Protein AF-A0A2E6TAX3-F1 (afdb_monomer_lite)

Sequence (78 aa):
MKEQLRKKFLKTRKDRYFILDKKKRNFISNKLKQICRNNKIKKLGFYYPTNYEIDILSVLFKIKNIDLYLPVIKKKMI

pLDDT: mean 92.38, std 6.32, range [58.0, 97.12]

Secondary structure (DSSP, 8-state):
-HHHHHHHHHHHHHHT--PPPHHHHHHHHHHHHHHHHHTT--EEE-PPP-TT----HHHHTT-TT-EEE---------

Structure (mmCIF, N/CA/C/O backbone):
data_AF-A0A2E6TAX3-F1
#
_entry.id   AF-A0A2E6TAX3-F1
#
loop_
_atom_site.group_PDB
_atom_site.id
_atom_site.type_symbol
_atom_site.label_atom_id
_atom_site.label_alt_id
_atom_site.label_comp_id
_atom_site.label_asym_id
_atom_site.label_entity_id
_atom_site.label_seq_id
_atom_site.pdbx_PDB_ins_code
_atom_site.Cartn_x
_atom_site.Cartn_y
_atom_site.Cartn_z
_atom_site.occupancy
_atom_site.B_iso_or_equiv
_atom_site.auth_seq_id
_atom_site.auth_comp_id
_atom_site.auth_asym_id
_atom_site.auth_atom_id
_atom_site.pdbx_PDB_model_num
ATOM 1 N N . MET A 1 1 ? 8.901 16.839 -20.124 1.00 84.88 1 MET A N 1
ATOM 2 C CA . MET A 1 1 ? 9.650 16.762 -18.841 1.00 84.88 1 MET A CA 1
ATOM 3 C C . MET A 1 1 ? 9.049 15.791 -17.811 1.00 84.88 1 MET A C 1
ATOM 5 O O . MET A 1 1 ? 9.769 14.912 -17.352 1.00 84.88 1 MET A O 1
ATOM 9 N N . LYS A 1 2 ? 7.749 15.873 -17.455 1.00 95.44 2 LYS A N 1
ATOM 10 C CA . LYS A 1 2 ? 7.123 14.961 -16.459 1.00 95.44 2 LYS A CA 1
ATOM 11 C C . LYS A 1 2 ? 7.267 13.473 -16.808 1.00 95.44 2 LYS A C 1
ATOM 13 O O . LYS A 1 2 ? 7.562 12.661 -15.938 1.00 95.44 2 LYS A O 1
ATOM 18 N N . GLU A 1 3 ? 7.095 13.113 -18.076 1.00 96.25 3 GLU A N 1
ATOM 19 C CA . GLU A 1 3 ? 7.217 11.720 -18.522 1.00 96.25 3 GLU A CA 1
ATOM 20 C C . GLU A 1 3 ? 8.639 11.173 -18.410 1.00 96.25 3 GLU A C 1
ATOM 22 O O . GLU A 1 3 ? 8.830 10.054 -17.946 1.00 96.25 3 GLU A O 1
ATOM 27 N N . GLN A 1 4 ? 9.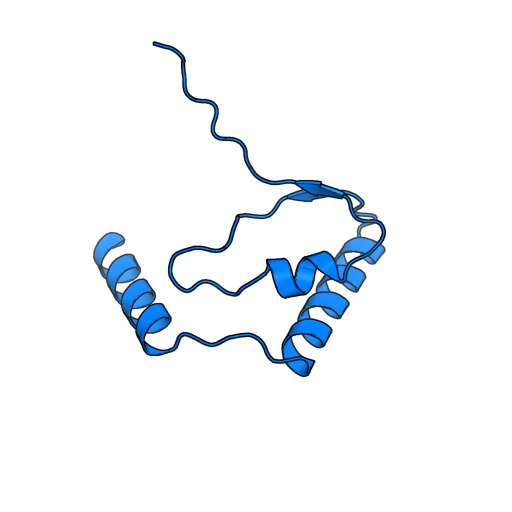640 11.974 -18.780 1.00 96.50 4 GLN A N 1
ATOM 28 C CA . GLN A 1 4 ? 11.048 11.595 -18.655 1.00 96.50 4 GLN A CA 1
ATOM 29 C C . GLN A 1 4 ? 11.416 11.346 -17.187 1.00 96.50 4 GLN A C 1
ATOM 31 O O . GLN A 1 4 ? 12.050 10.339 -16.879 1.00 96.50 4 GLN A O 1
ATOM 36 N N . LEU A 1 5 ? 10.943 12.198 -16.269 1.00 97.12 5 LEU A N 1
ATOM 37 C CA . LEU A 1 5 ? 11.113 11.984 -14.829 1.00 97.12 5 LEU A CA 1
ATOM 38 C C . LEU A 1 5 ? 10.426 10.697 -14.362 1.00 97.12 5 LEU A C 1
ATOM 40 O O . LEU A 1 5 ? 11.054 9.890 -13.680 1.00 97.12 5 LEU A O 1
ATOM 44 N N . ARG A 1 6 ? 9.171 10.457 -14.766 1.00 95.62 6 ARG A N 1
ATOM 45 C CA . ARG A 1 6 ? 8.445 9.221 -14.424 1.00 95.62 6 ARG A CA 1
ATOM 46 C C . ARG A 1 6 ? 9.188 7.975 -14.904 1.00 95.62 6 ARG A C 1
ATOM 48 O O . ARG A 1 6 ? 9.361 7.046 -14.122 1.00 95.62 6 ARG A O 1
ATOM 55 N N . LYS A 1 7 ? 9.683 7.977 -16.147 1.00 96.00 7 LYS A N 1
ATOM 56 C CA . LYS A 1 7 ? 10.491 6.881 -16.706 1.00 96.00 7 LYS A CA 1
ATOM 57 C C . LYS A 1 7 ? 11.790 6.686 -15.921 1.00 96.00 7 LYS A C 1
ATOM 59 O O . LYS A 1 7 ? 12.109 5.556 -15.559 1.00 96.00 7 LYS A O 1
ATOM 64 N N . LYS A 1 8 ? 12.497 7.775 -15.597 1.00 96.56 8 LYS A N 1
ATOM 65 C CA . LYS A 1 8 ? 13.735 7.739 -14.802 1.00 96.56 8 LYS A CA 1
ATOM 66 C C . LYS A 1 8 ? 13.501 7.103 -13.429 1.00 96.56 8 LYS A C 1
ATOM 68 O O . LYS A 1 8 ? 14.185 6.147 -13.086 1.00 96.56 8 LYS A O 1
ATOM 73 N N . PHE A 1 9 ? 12.513 7.577 -12.669 1.00 95.19 9 PHE A N 1
ATOM 74 C CA . PHE A 1 9 ? 12.217 7.029 -11.341 1.00 95.19 9 PHE A CA 1
ATOM 75 C C . PHE A 1 9 ? 11.670 5.602 -11.390 1.00 95.19 9 PHE A C 1
ATOM 77 O O . PHE A 1 9 ? 11.988 4.804 -10.512 1.00 95.19 9 PHE A O 1
ATOM 84 N N . LEU A 1 10 ? 10.883 5.251 -12.411 1.00 95.75 10 LEU A N 1
ATOM 85 C CA . LEU A 1 10 ? 10.433 3.875 -12.604 1.00 95.75 10 LEU A CA 1
ATOM 86 C C . LEU A 1 10 ? 11.618 2.929 -12.828 1.00 95.75 10 LEU A C 1
ATOM 88 O O . LEU A 1 10 ? 11.677 1.888 -12.178 1.00 95.75 10 LEU A O 1
ATOM 92 N N . LYS A 1 11 ? 12.578 3.315 -13.679 1.00 96.69 11 LYS A N 1
ATOM 93 C CA . LYS A 1 11 ? 13.809 2.546 -13.897 1.00 96.69 11 LYS A CA 1
ATOM 94 C C . LYS A 1 11 ? 14.589 2.376 -12.593 1.00 96.69 11 LYS A C 1
ATOM 96 O O . LYS A 1 11 ? 14.876 1.252 -12.207 1.00 96.69 11 LYS A O 1
ATOM 101 N N . THR A 1 12 ? 14.821 3.460 -11.851 1.00 96.31 12 THR A N 1
ATOM 102 C CA . THR A 1 12 ? 15.520 3.388 -10.558 1.00 96.31 12 THR A CA 1
ATOM 103 C C . THR A 1 12 ? 14.822 2.461 -9.558 1.00 96.31 12 THR A C 1
ATOM 105 O O . THR A 1 12 ? 15.500 1.712 -8.860 1.00 96.31 12 THR A O 1
ATOM 108 N N . ARG A 1 13 ? 13.482 2.492 -9.477 1.00 94.25 13 ARG A N 1
ATOM 109 C CA . ARG A 1 13 ? 12.715 1.587 -8.600 1.00 94.25 13 ARG A CA 1
ATOM 110 C C . ARG A 1 13 ? 12.862 0.129 -9.017 1.00 94.25 13 ARG A C 1
ATOM 112 O O . ARG A 1 13 ? 13.027 -0.716 -8.149 1.00 94.25 13 ARG A O 1
ATOM 119 N N . LYS A 1 14 ? 12.823 -0.150 -10.321 1.00 95.62 14 LYS A N 1
ATOM 120 C CA . LYS A 1 14 ? 13.015 -1.497 -10.866 1.00 95.62 14 LYS A CA 1
ATOM 121 C C . LYS A 1 14 ? 14.409 -2.035 -10.550 1.00 95.62 14 LYS A C 1
ATOM 123 O O . LYS A 1 14 ? 14.524 -3.127 -10.008 1.00 95.62 14 LYS A O 1
ATOM 128 N N . ASP A 1 15 ? 15.442 -1.244 -10.829 1.00 96.75 15 ASP A N 1
ATOM 129 C CA . ASP A 1 15 ? 16.844 -1.648 -10.664 1.00 96.75 15 ASP A CA 1
AT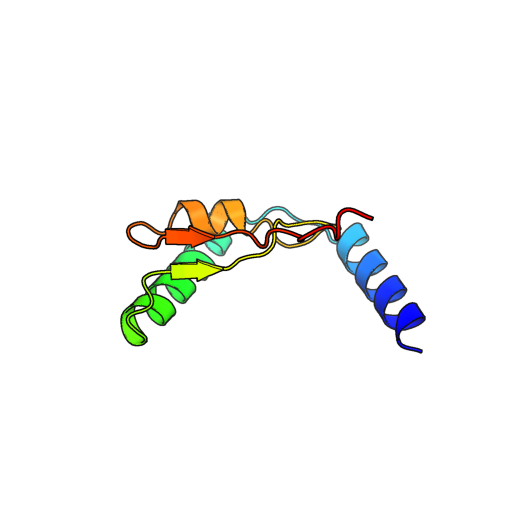OM 130 C C . ASP A 1 15 ? 17.224 -1.852 -9.188 1.00 96.75 15 ASP A C 1
ATOM 132 O O . ASP A 1 15 ? 18.145 -2.599 -8.872 1.00 96.75 15 ASP A O 1
ATOM 136 N N . ARG A 1 16 ? 16.522 -1.180 -8.269 1.00 93.75 16 ARG A N 1
ATOM 137 C CA . ARG A 1 16 ? 16.773 -1.231 -6.820 1.00 93.75 16 ARG A CA 1
ATOM 138 C C . ARG A 1 16 ? 15.585 -1.781 -6.041 1.00 93.75 16 ARG A C 1
ATOM 140 O O . ARG A 1 16 ? 15.382 -1.392 -4.891 1.00 93.75 16 ARG A O 1
ATOM 147 N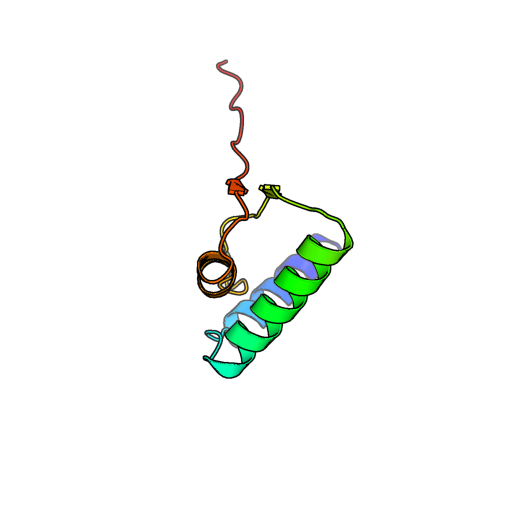 N . TYR A 1 17 ? 14.769 -2.629 -6.661 1.00 93.75 17 TYR A N 1
ATOM 148 C CA . TYR A 1 17 ? 13.610 -3.192 -5.982 1.00 93.75 17 TYR A CA 1
ATOM 149 C C . TYR A 1 17 ? 14.050 -4.069 -4.808 1.00 93.75 17 TYR A C 1
ATOM 151 O O . TYR A 1 17 ? 15.000 -4.842 -4.911 1.00 93.75 17 TYR A O 1
ATOM 159 N N . PHE A 1 18 ? 13.347 -3.957 -3.683 1.00 92.94 18 PHE A N 1
ATOM 160 C CA . PHE A 1 18 ? 13.611 -4.773 -2.508 1.00 92.94 18 PHE A CA 1
ATOM 161 C C . PHE A 1 18 ? 12.323 -5.072 -1.749 1.00 92.94 18 PHE A C 1
ATOM 163 O O . PHE A 1 18 ? 11.379 -4.280 -1.729 1.00 92.94 18 PHE A O 1
ATOM 170 N N . ILE A 1 19 ? 12.323 -6.210 -1.062 1.00 92.00 19 ILE A N 1
ATOM 171 C CA . ILE A 1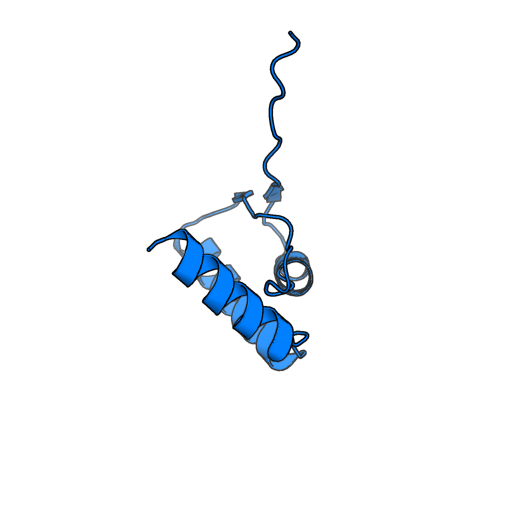 19 ? 11.254 -6.594 -0.145 1.00 92.00 19 ILE A CA 1
ATOM 172 C C . ILE A 1 19 ? 11.583 -6.036 1.241 1.00 92.00 19 ILE A C 1
ATOM 174 O O . ILE A 1 19 ? 12.725 -6.097 1.705 1.00 92.00 19 ILE A O 1
ATOM 178 N N . LEU A 1 20 ? 10.582 -5.478 1.924 1.00 92.56 20 LEU A N 1
ATOM 179 C CA . LEU A 1 20 ? 10.772 -4.969 3.277 1.00 92.56 20 LEU A CA 1
ATOM 180 C C . LEU A 1 20 ? 11.103 -6.113 4.245 1.00 92.56 20 LEU A C 1
ATOM 182 O O . LEU A 1 20 ? 10.303 -7.026 4.463 1.00 92.56 20 LEU A O 1
ATOM 186 N N . ASP A 1 21 ? 12.251 -6.013 4.911 1.00 94.12 21 ASP A N 1
ATOM 187 C CA . ASP A 1 21 ? 12.599 -6.913 6.005 1.00 94.12 21 ASP A CA 1
ATOM 188 C C . ASP A 1 21 ? 11.670 -6.724 7.226 1.00 94.12 21 ASP A C 1
ATOM 190 O O . ASP A 1 21 ? 10.838 -5.811 7.317 1.00 94.12 21 ASP A O 1
ATOM 194 N N . LYS A 1 22 ? 11.773 -7.629 8.205 1.00 94.25 22 LYS A N 1
ATOM 195 C CA . LYS A 1 22 ? 10.941 -7.584 9.418 1.00 94.25 22 LYS A CA 1
ATOM 196 C C . LYS A 1 22 ? 11.109 -6.266 10.192 1.00 94.25 22 LYS A C 1
ATOM 198 O O . LYS A 1 22 ? 10.105 -5.740 10.676 1.00 94.25 22 LYS A O 1
ATOM 203 N N . LYS A 1 23 ? 12.330 -5.723 10.279 1.00 95.50 23 LYS A N 1
ATOM 204 C CA . LYS A 1 23 ? 12.643 -4.497 11.031 1.00 95.50 23 LYS A CA 1
ATOM 205 C C . LYS A 1 23 ? 11.983 -3.281 10.382 1.00 95.50 23 LYS A C 1
ATOM 207 O O . LYS A 1 23 ? 11.264 -2.551 11.062 1.00 95.50 23 LYS A O 1
ATOM 212 N N . LYS A 1 24 ? 12.135 -3.117 9.066 1.00 94.88 24 LYS A N 1
ATOM 213 C CA . LYS A 1 24 ? 11.518 -2.033 8.287 1.00 94.88 24 LYS A CA 1
ATOM 214 C C . LYS A 1 24 ? 9.995 -2.112 8.321 1.00 94.88 24 LYS A C 1
ATOM 216 O O . LYS A 1 24 ? 9.348 -1.105 8.596 1.00 94.88 24 LYS A O 1
ATOM 221 N N . ARG A 1 25 ? 9.407 -3.305 8.146 1.00 95.12 25 ARG A N 1
ATOM 222 C CA . ARG A 1 25 ? 7.943 -3.482 8.257 1.00 95.12 25 ARG A CA 1
ATOM 223 C C . ARG A 1 25 ? 7.416 -3.053 9.620 1.00 95.12 25 ARG A C 1
ATOM 225 O O . ARG A 1 25 ? 6.408 -2.358 9.694 1.00 95.12 25 ARG A O 1
ATOM 232 N N . ASN A 1 26 ? 8.091 -3.459 10.694 1.00 94.69 26 ASN A N 1
ATOM 233 C CA . ASN A 1 26 ? 7.682 -3.101 12.049 1.00 94.69 26 ASN A CA 1
ATOM 234 C C . ASN A 1 26 ? 7.825 -1.595 12.301 1.00 94.69 26 ASN A C 1
ATOM 236 O O . ASN A 1 26 ? 6.917 -0.992 12.865 1.00 94.69 26 ASN A O 1
ATOM 240 N N . PHE A 1 27 ? 8.914 -0.981 11.831 1.00 95.56 27 PHE A N 1
ATOM 241 C CA . PHE A 1 27 ? 9.117 0.463 11.931 1.00 95.56 27 PHE A CA 1
ATOM 242 C C . PHE A 1 27 ? 7.979 1.248 11.262 1.00 95.56 27 PHE A C 1
ATOM 244 O O . PHE A 1 27 ? 7.343 2.079 11.912 1.00 95.56 27 PHE A O 1
ATOM 251 N N . ILE A 1 28 ? 7.665 0.935 9.999 1.00 95.00 28 ILE A N 1
ATOM 252 C CA . ILE A 1 28 ? 6.600 1.618 9.250 1.00 95.00 28 ILE A CA 1
ATOM 253 C C . ILE A 1 28 ? 5.235 1.359 9.907 1.00 95.00 28 ILE A C 1
ATOM 255 O O . ILE A 1 28 ? 4.476 2.299 10.132 1.00 95.00 28 ILE A O 1
ATOM 259 N N . SER A 1 29 ? 4.937 0.110 10.288 1.00 94.50 29 SER A N 1
ATOM 260 C CA . SER A 1 29 ? 3.668 -0.252 10.941 1.00 94.50 29 SER A CA 1
ATOM 261 C C . SER A 1 29 ? 3.460 0.509 12.254 1.00 94.50 29 SER A C 1
ATOM 263 O O . SER A 1 29 ? 2.367 1.006 12.516 1.00 94.50 29 SER A O 1
ATOM 265 N N . ASN A 1 30 ? 4.511 0.658 13.065 1.00 95.00 30 ASN A N 1
ATOM 266 C CA . ASN A 1 30 ? 4.447 1.395 14.326 1.00 95.00 30 ASN A CA 1
ATOM 267 C C . ASN A 1 30 ? 4.221 2.892 14.104 1.00 95.00 30 ASN A C 1
ATOM 269 O O . ASN A 1 30 ? 3.397 3.489 14.796 1.00 95.00 30 ASN A O 1
ATOM 273 N N . LYS A 1 31 ? 4.892 3.489 13.111 1.00 95.38 31 LYS A N 1
ATOM 274 C CA . LYS A 1 31 ? 4.666 4.893 12.742 1.00 95.38 31 LYS A CA 1
ATOM 275 C C . LYS A 1 31 ? 3.238 5.124 12.252 1.00 95.38 31 LYS A C 1
ATOM 277 O O . LYS A 1 31 ? 2.585 6.047 12.730 1.00 95.38 31 LYS A O 1
ATOM 282 N N . LEU A 1 32 ? 2.716 4.253 11.388 1.00 94.56 32 LEU A N 1
ATOM 283 C CA . LEU A 1 32 ? 1.325 4.329 10.932 1.00 94.56 32 LEU A CA 1
ATOM 284 C C . LEU A 1 32 ? 0.337 4.179 12.094 1.00 94.56 32 LEU A C 1
ATOM 286 O O . LEU A 1 32 ? -0.582 4.985 12.210 1.00 94.56 32 LEU A O 1
ATOM 290 N N . LYS A 1 33 ? 0.553 3.214 12.998 1.00 93.69 33 LYS A N 1
ATOM 291 C CA . LYS A 1 33 ? -0.262 3.044 14.215 1.00 93.69 33 LYS A CA 1
ATOM 292 C C . LYS A 1 33 ? -0.275 4.303 15.075 1.00 93.69 33 LYS A C 1
ATOM 294 O O . LYS A 1 33 ? -1.339 4.694 15.544 1.00 93.69 33 LYS A O 1
ATOM 299 N N . GLN A 1 34 ? 0.883 4.928 15.280 1.00 95.12 34 GLN A N 1
ATOM 300 C CA . GLN A 1 34 ? 1.001 6.158 16.061 1.00 95.12 34 GLN A CA 1
ATOM 301 C C . GLN A 1 34 ? 0.208 7.298 15.416 1.00 95.12 34 GLN A C 1
ATOM 303 O O . GLN A 1 34 ? -0.606 7.929 16.083 1.00 95.12 34 GLN A O 1
ATOM 308 N N . ILE A 1 35 ? 0.381 7.510 14.108 1.00 95.31 35 ILE A N 1
ATOM 309 C CA . ILE A 1 35 ? -0.358 8.532 13.356 1.00 95.31 35 ILE A CA 1
ATOM 310 C C . ILE A 1 35 ? -1.865 8.279 13.447 1.00 95.31 35 ILE A C 1
ATOM 312 O O . ILE A 1 35 ? -2.623 9.199 13.749 1.00 95.31 35 ILE A O 1
ATOM 316 N N . CYS A 1 36 ? -2.306 7.036 13.240 1.00 94.25 36 CYS A N 1
ATOM 317 C CA . CYS A 1 36 ? -3.726 6.705 13.268 1.00 94.25 36 CYS A CA 1
ATOM 318 C C . CYS A 1 36 ? -4.333 6.897 14.662 1.00 94.25 36 CYS A C 1
ATOM 320 O O . CYS A 1 36 ? -5.416 7.461 14.776 1.00 94.25 36 CYS A O 1
ATOM 322 N N . ARG A 1 37 ? -3.626 6.497 15.728 1.00 93.69 37 ARG A N 1
ATOM 323 C CA . ARG A 1 37 ? -4.074 6.708 17.114 1.00 93.69 37 ARG A CA 1
ATOM 324 C C . ARG A 1 37 ? -4.190 8.190 17.454 1.00 93.69 37 ARG A C 1
ATOM 326 O O . ARG A 1 37 ? -5.238 8.608 17.934 1.00 93.69 37 ARG A O 1
ATOM 333 N N . ASN A 1 38 ? -3.155 8.975 17.156 1.00 96.75 38 ASN A N 1
ATOM 334 C CA . ASN A 1 38 ? -3.116 10.403 17.482 1.00 96.75 38 ASN A CA 1
ATOM 335 C C . ASN A 1 38 ? -4.234 11.185 16.781 1.00 96.75 38 ASN A C 1
ATOM 337 O O . ASN A 1 38 ? -4.808 12.095 17.364 1.00 96.75 38 ASN A O 1
ATOM 341 N N . ASN A 1 39 ? -4.575 10.790 15.554 1.00 96.31 39 ASN A N 1
ATOM 342 C CA . ASN A 1 39 ? -5.609 11.441 14.752 1.00 96.31 39 ASN A CA 1
ATOM 343 C C . ASN A 1 39 ? -6.978 10.741 14.830 1.00 96.31 39 ASN A C 1
ATOM 345 O O . ASN A 1 39 ? -7.880 11.082 14.071 1.00 96.31 39 ASN A O 1
ATOM 349 N N . LYS A 1 40 ? -7.143 9.740 15.711 1.00 95.06 40 LYS A N 1
ATOM 350 C CA . LYS A 1 40 ? -8.370 8.927 15.850 1.00 95.06 40 LYS A CA 1
ATOM 351 C C . LYS A 1 40 ? -8.870 8.332 14.516 1.00 95.06 40 LYS A C 1
ATOM 353 O O . LYS A 1 40 ? -10.069 8.142 14.317 1.00 95.06 40 LYS A O 1
ATOM 358 N N . ILE A 1 41 ? -7.949 8.009 13.607 1.00 95.19 41 ILE A N 1
ATOM 359 C CA . ILE A 1 41 ? -8.246 7.426 12.295 1.00 95.19 41 ILE A CA 1
ATOM 360 C C . ILE A 1 41 ? -8.582 5.946 12.476 1.00 95.19 41 ILE A C 1
ATOM 362 O O . ILE A 1 41 ? -7.743 5.158 12.913 1.00 95.19 41 ILE A O 1
ATOM 366 N N . LYS A 1 42 ? -9.806 5.569 12.097 1.00 94.56 42 LYS A N 1
ATOM 367 C CA . LYS A 1 42 ? -10.284 4.174 12.099 1.00 94.56 42 LYS A CA 1
ATOM 368 C C . LYS A 1 42 ? -10.365 3.548 10.706 1.00 94.56 42 LYS A C 1
ATOM 370 O O . LYS A 1 42 ? -10.529 2.342 10.599 1.00 94.56 42 LYS A O 1
ATOM 375 N N . LYS A 1 43 ? -10.264 4.357 9.648 1.00 95.31 43 LYS A N 1
ATOM 376 C CA . LYS A 1 43 ? -10.406 3.939 8.249 1.00 95.31 43 LYS A CA 1
ATOM 377 C C . LYS A 1 43 ? -9.218 4.449 7.449 1.00 95.31 43 LYS A C 1
ATOM 379 O O . LYS A 1 43 ? -8.915 5.637 7.517 1.00 95.31 43 LYS A O 1
ATOM 384 N N . LEU A 1 44 ? -8.568 3.576 6.692 1.00 94.69 44 LEU A N 1
ATOM 385 C CA . LEU A 1 44 ? -7.406 3.918 5.884 1.00 94.69 44 LEU A CA 1
ATOM 386 C C . LEU A 1 44 ? -7.610 3.456 4.442 1.00 94.69 44 LEU A C 1
ATOM 388 O O . LEU A 1 44 ? -7.718 2.264 4.166 1.00 94.69 44 LEU A O 1
ATOM 392 N N . GLY A 1 45 ? -7.636 4.415 3.522 1.00 94.75 45 GLY A N 1
ATOM 393 C CA . GLY A 1 45 ? -7.538 4.139 2.094 1.00 94.75 45 GLY A CA 1
ATOM 394 C C . GLY A 1 45 ? -6.082 3.924 1.694 1.00 94.75 45 GLY A C 1
ATOM 395 O O . GLY A 1 45 ? -5.206 4.672 2.129 1.00 94.75 45 GLY A O 1
ATOM 396 N N . PHE A 1 46 ? -5.812 2.926 0.861 1.00 94.69 46 PHE A N 1
ATOM 397 C CA . PHE A 1 46 ? -4.480 2.688 0.316 1.00 94.69 46 PHE A CA 1
ATOM 398 C C . PHE A 1 46 ? -4.558 2.221 -1.139 1.00 94.69 46 PHE A C 1
ATOM 400 O O . PHE A 1 46 ? -5.578 1.702 -1.584 1.00 94.69 46 PHE A O 1
ATOM 407 N N . TYR A 1 47 ? -3.477 2.418 -1.892 1.00 94.56 47 TYR A N 1
ATOM 408 C CA . TYR A 1 47 ? -3.349 1.878 -3.244 1.00 94.56 47 TYR A CA 1
ATOM 409 C C . TYR A 1 47 ? -2.692 0.503 -3.197 1.00 94.56 47 TYR A C 1
ATOM 411 O O . TYR A 1 47 ? -1.764 0.278 -2.417 1.00 94.56 47 TYR A O 1
ATOM 419 N N . TYR A 1 48 ? -3.154 -0.402 -4.057 1.00 93.00 48 TYR A N 1
ATOM 420 C CA . TYR A 1 48 ? -2.490 -1.683 -4.240 1.00 93.00 48 TYR A CA 1
ATOM 421 C C . TYR A 1 48 ? -1.082 -1.448 -4.819 1.00 93.00 48 TYR A C 1
ATOM 423 O O . TYR A 1 48 ? -0.963 -0.699 -5.793 1.00 93.00 48 TYR A O 1
ATOM 431 N N . PRO A 1 49 ? -0.021 -2.041 -4.244 1.00 92.81 49 PRO A N 1
ATOM 432 C CA . PRO A 1 49 ? 1.343 -1.779 -4.690 1.00 92.81 49 PRO A CA 1
ATOM 433 C C . PRO A 1 49 ? 1.563 -2.315 -6.111 1.00 92.81 49 PRO A C 1
ATOM 435 O O . PRO A 1 49 ? 1.292 -3.481 -6.397 1.00 92.81 49 PRO A O 1
ATOM 438 N N . THR A 1 50 ? 2.074 -1.472 -7.010 1.00 91.62 50 THR A N 1
ATOM 439 C CA . THR A 1 50 ? 2.411 -1.850 -8.398 1.00 91.62 50 THR A CA 1
ATOM 440 C C . THR A 1 50 ? 3.792 -1.321 -8.783 1.00 91.62 50 THR A C 1
ATOM 442 O O . THR A 1 50 ? 4.394 -0.567 -8.033 1.00 91.62 50 THR A O 1
ATOM 445 N N . ASN A 1 51 ? 4.336 -1.679 -9.952 1.00 91.81 51 ASN A N 1
ATOM 446 C CA . ASN A 1 51 ? 5.515 -0.999 -10.519 1.00 91.81 51 ASN A CA 1
ATOM 447 C C . ASN A 1 51 ? 6.726 -0.873 -9.570 1.00 91.81 51 ASN A C 1
ATOM 449 O O . ASN A 1 51 ? 7.340 0.196 -9.475 1.00 91.81 51 ASN A O 1
ATOM 453 N N . TYR A 1 52 ? 7.074 -1.967 -8.884 1.00 93.94 52 TYR A N 1
ATOM 454 C CA . TYR A 1 52 ? 8.194 -2.013 -7.933 1.00 93.94 52 TYR A CA 1
ATOM 455 C C . TYR A 1 52 ? 8.025 -1.043 -6.749 1.00 93.94 52 TYR A C 1
ATOM 457 O O . TYR A 1 52 ? 8.998 -0.541 -6.186 1.00 93.94 52 TYR A O 1
ATOM 465 N N . GLU A 1 53 ? 6.778 -0.741 -6.382 1.00 92.19 53 GLU A N 1
ATOM 466 C CA . GLU A 1 53 ? 6.446 0.001 -5.170 1.00 92.19 53 GLU A CA 1
ATOM 467 C C . GLU A 1 53 ? 6.699 -0.820 -3.915 1.00 92.19 53 GLU A C 1
ATOM 469 O O . GLU A 1 53 ? 6.805 -2.047 -3.934 1.00 92.19 53 GLU A O 1
ATOM 474 N N . ILE A 1 54 ? 6.786 -0.103 -2.799 1.00 91.94 54 ILE A N 1
ATOM 475 C CA . ILE A 1 54 ? 6.893 -0.707 -1.481 1.00 91.94 54 ILE A CA 1
ATOM 476 C C . ILE A 1 54 ? 5.676 -1.608 -1.266 1.00 91.94 54 ILE A C 1
ATOM 478 O O . ILE A 1 54 ? 4.541 -1.144 -1.376 1.00 91.94 54 ILE A O 1
ATOM 482 N N . ASP A 1 55 ? 5.919 -2.870 -0.910 1.00 91.81 55 ASP A N 1
ATOM 483 C CA . ASP A 1 55 ? 4.870 -3.813 -0.519 1.00 91.81 55 ASP A CA 1
ATOM 484 C C . ASP A 1 55 ? 4.228 -3.383 0.810 1.00 91.81 55 ASP A C 1
ATOM 486 O O . ASP A 1 55 ? 4.590 -3.824 1.909 1.00 91.81 55 ASP A O 1
ATOM 490 N N . ILE A 1 56 ? 3.275 -2.462 0.692 1.00 93.44 56 ILE A N 1
ATOM 491 C CA . ILE A 1 56 ? 2.568 -1.852 1.810 1.00 93.44 56 ILE A CA 1
ATOM 492 C C . ILE A 1 56 ? 1.580 -2.830 2.457 1.00 93.44 56 ILE A C 1
ATOM 494 O O . ILE A 1 56 ? 1.283 -2.689 3.642 1.00 93.44 56 ILE A O 1
ATOM 498 N N . LEU A 1 57 ? 1.132 -3.869 1.739 1.00 93.06 57 LEU A N 1
ATOM 499 C CA . LEU A 1 57 ? 0.236 -4.900 2.275 1.00 93.06 57 LEU A CA 1
ATOM 500 C C . LEU A 1 57 ? 0.887 -5.617 3.460 1.00 93.06 57 LEU A C 1
ATOM 502 O O . LEU A 1 57 ? 0.280 -5.743 4.526 1.00 93.06 57 LEU A O 1
ATOM 506 N N . SER A 1 58 ? 2.169 -5.973 3.320 1.00 91.69 58 SER A N 1
ATOM 507 C CA . SER A 1 58 ? 2.958 -6.607 4.388 1.00 91.69 58 SER A CA 1
ATOM 508 C C . SER A 1 58 ? 3.097 -5.759 5.667 1.00 91.69 58 SER A C 1
ATOM 510 O O . SER A 1 58 ? 3.438 -6.278 6.739 1.00 91.69 58 SER A O 1
ATOM 512 N N . VAL A 1 59 ? 2.845 -4.450 5.567 1.00 94.38 59 VAL A N 1
ATOM 513 C CA . VAL A 1 59 ? 2.845 -3.492 6.680 1.00 94.38 59 VAL A CA 1
ATOM 514 C C . VAL A 1 59 ? 1.440 -3.307 7.248 1.00 94.38 59 VAL A C 1
ATOM 516 O O . VAL A 1 59 ? 1.271 -3.342 8.471 1.00 94.38 59 VAL A O 1
ATOM 519 N N . LEU A 1 60 ? 0.444 -3.104 6.380 1.00 93.00 60 LEU A N 1
ATOM 520 C CA . LEU A 1 60 ? -0.927 -2.767 6.764 1.00 93.00 60 LEU A CA 1
ATOM 521 C C . LEU A 1 60 ? -1.648 -3.931 7.440 1.00 93.00 60 LEU A C 1
ATOM 523 O O . LEU A 1 60 ? -2.310 -3.707 8.448 1.00 93.00 60 LEU A O 1
ATOM 527 N N . PHE A 1 61 ? -1.430 -5.176 7.002 1.00 86.94 61 PHE A N 1
ATOM 528 C CA . PHE A 1 61 ? -2.038 -6.352 7.644 1.00 86.94 61 PHE A CA 1
ATOM 529 C C . PHE A 1 61 ? -1.601 -6.564 9.105 1.00 86.94 61 PHE A C 1
ATOM 531 O O . PHE A 1 61 ? -2.241 -7.300 9.851 1.00 86.94 61 PHE A O 1
ATOM 538 N N . LYS A 1 62 ? -0.541 -5.887 9.566 1.00 85.19 62 LYS A N 1
ATOM 539 C CA . LYS A 1 62 ? -0.120 -5.898 10.979 1.00 85.19 62 LYS A CA 1
ATOM 540 C C . LYS A 1 62 ? -0.845 -4.865 11.846 1.00 85.19 62 LYS A C 1
ATOM 542 O O . LYS A 1 62 ? -0.629 -4.825 13.067 1.00 85.19 62 LYS A O 1
ATOM 547 N N . ILE A 1 63 ? -1.630 -3.974 11.246 1.00 87.69 63 ILE A N 1
ATOM 548 C CA . ILE A 1 63 ? -2.345 -2.908 11.941 1.00 87.69 63 ILE A CA 1
ATOM 549 C C . ILE A 1 63 ? -3.764 -3.390 12.237 1.00 87.69 63 ILE A C 1
ATOM 551 O O . ILE A 1 63 ? -4.640 -3.354 11.385 1.00 87.69 63 ILE A O 1
ATOM 555 N N . L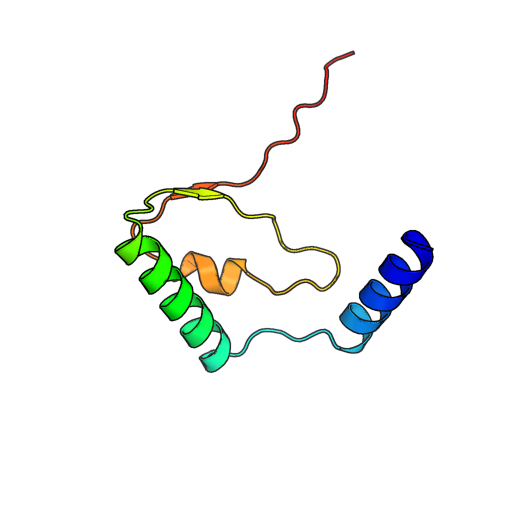YS A 1 64 ? -3.976 -3.868 13.467 1.00 83.94 64 LYS A N 1
ATOM 556 C CA . LYS A 1 64 ? -5.305 -4.255 13.956 1.00 83.94 64 LYS A CA 1
ATOM 557 C C . LYS A 1 64 ? -6.160 -3.009 14.223 1.00 83.94 64 LYS A C 1
ATOM 559 O O . LYS A 1 64 ? -5.614 -1.962 14.573 1.00 83.94 64 LYS A O 1
ATOM 564 N N . ASN A 1 65 ? -7.481 -3.165 14.143 1.00 86.88 65 ASN A N 1
ATOM 565 C CA . ASN A 1 65 ? -8.494 -2.155 14.489 1.00 86.88 65 ASN A CA 1
ATOM 566 C C . ASN A 1 65 ? -8.515 -0.916 13.574 1.00 86.88 65 ASN A C 1
ATOM 568 O O . ASN A 1 65 ? -8.920 0.163 14.007 1.00 86.88 65 ASN A O 1
ATOM 572 N N . ILE A 1 66 ? -8.060 -1.068 12.329 1.00 91.56 66 ILE A N 1
ATOM 573 C CA . ILE A 1 66 ? -8.221 -0.073 11.268 1.00 91.56 66 ILE A CA 1
ATOM 574 C C . ILE A 1 66 ? -8.821 -0.781 10.061 1.00 91.56 66 ILE A C 1
ATOM 576 O O . ILE A 1 66 ? -8.263 -1.769 9.585 1.00 91.56 66 ILE A O 1
ATOM 580 N N . ASP A 1 67 ? -9.925 -0.249 9.558 1.00 94.25 67 ASP A N 1
ATOM 581 C CA . ASP A 1 67 ? -10.553 -0.731 8.337 1.00 94.25 67 ASP A CA 1
ATOM 582 C C . ASP A 1 67 ? -9.730 -0.268 7.1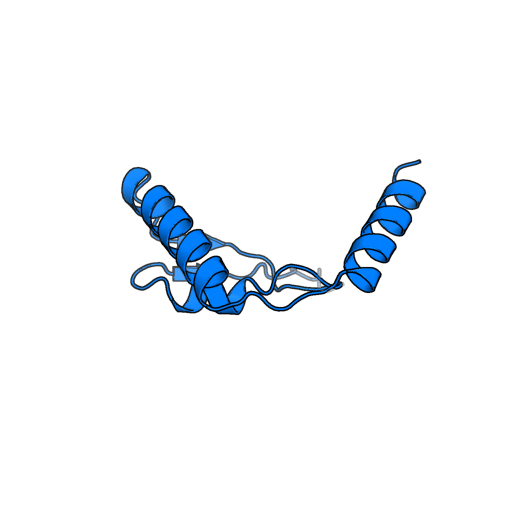33 1.00 94.25 67 ASP A C 1
ATOM 584 O O . ASP A 1 67 ? -9.449 0.926 6.978 1.00 94.25 67 ASP A O 1
ATOM 588 N N . LEU A 1 68 ? -9.345 -1.205 6.273 1.00 94.50 68 LEU A N 1
ATOM 589 C CA . LEU A 1 68 ? -8.539 -0.930 5.089 1.00 94.50 68 LEU A CA 1
ATOM 590 C C . LEU A 1 68 ? -9.429 -0.895 3.845 1.00 94.50 68 LEU A C 1
ATOM 592 O O . LEU A 1 68 ? -10.206 -1.817 3.611 1.00 94.50 68 LEU A O 1
ATOM 596 N N . TYR A 1 69 ? -9.280 0.146 3.029 1.00 95.12 69 TYR A N 1
ATOM 597 C CA . TYR A 1 69 ? -10.067 0.349 1.815 1.00 95.12 69 TYR A CA 1
ATOM 598 C C . TYR A 1 69 ? -9.155 0.488 0.602 1.00 95.12 69 TYR A C 1
ATOM 600 O O . TYR A 1 69 ? -8.136 1.178 0.649 1.00 95.12 69 TYR A O 1
ATOM 608 N N . LEU A 1 70 ? -9.565 -0.129 -0.502 1.00 94.62 70 LEU A N 1
ATOM 609 C CA . LEU A 1 70 ? -8.954 0.065 -1.809 1.00 94.62 70 LEU A CA 1
ATOM 610 C C . LEU A 1 70 ? -9.812 1.019 -2.648 1.00 94.62 70 LEU A C 1
ATOM 612 O O . LEU A 1 70 ? -11.042 1.003 -2.534 1.00 94.62 70 LEU A O 1
ATOM 616 N N . PRO A 1 71 ? -9.196 1.837 -3.513 1.00 94.31 71 PRO A N 1
ATOM 617 C CA . PRO A 1 71 ? -9.939 2.605 -4.492 1.00 94.31 71 PRO A CA 1
ATOM 618 C C . PRO A 1 71 ? -10.626 1.662 -5.483 1.00 94.31 71 PRO A C 1
ATOM 620 O O . PRO A 1 71 ? -10.020 0.721 -5.995 1.00 94.31 71 PRO A O 1
ATOM 623 N N . VAL A 1 72 ? -11.884 1.961 -5.799 1.00 93.12 72 VAL A N 1
ATOM 624 C CA . VAL A 1 72 ? -12.633 1.293 -6.866 1.00 93.12 72 VAL A CA 1
ATOM 625 C C . VAL A 1 72 ? -12.763 2.264 -8.029 1.00 93.12 72 VAL A C 1
ATOM 627 O O . VAL A 1 72 ? -13.292 3.367 -7.879 1.00 93.12 72 VAL A O 1
ATOM 630 N N . ILE A 1 73 ? -12.277 1.860 -9.201 1.00 89.88 73 ILE A N 1
ATOM 631 C CA . ILE A 1 73 ? -12.430 2.651 -10.421 1.00 89.88 73 ILE A CA 1
ATOM 632 C C . ILE A 1 73 ? -13.864 2.464 -10.914 1.00 89.88 73 ILE A C 1
ATOM 634 O O . ILE A 1 73 ? -14.226 1.398 -11.411 1.00 89.88 73 ILE A O 1
ATOM 638 N N . LYS A 1 74 ? -14.683 3.512 -10.799 1.00 87.25 74 LYS A N 1
ATOM 639 C CA . LYS A 1 74 ? -16.001 3.548 -11.438 1.00 87.25 74 LYS A CA 1
ATOM 640 C C . LYS A 1 74 ? -15.799 3.671 -12.948 1.00 87.25 74 LYS A C 1
ATOM 642 O O . LYS A 1 74 ? -15.529 4.761 -13.448 1.00 87.25 74 LYS A O 1
ATOM 647 N N . LYS A 1 75 ? -15.908 2.564 -13.684 1.00 83.81 75 LYS A N 1
ATOM 648 C CA . LYS A 1 75 ? -16.066 2.635 -15.141 1.00 83.81 75 LYS A CA 1
ATOM 649 C C . LYS A 1 75 ? -17.438 3.253 -15.418 1.00 83.81 75 LYS A C 1
ATOM 651 O O . LYS A 1 75 ? -18.433 2.763 -14.890 1.00 83.81 75 LYS A O 1
ATOM 656 N N . LYS A 1 76 ? -17.499 4.326 -16.214 1.00 72.31 76 LYS A N 1
ATOM 657 C CA . LYS A 1 76 ? -18.769 4.718 -16.838 1.00 72.31 76 LYS A CA 1
ATOM 658 C C . LYS A 1 76 ? -19.191 3.534 -17.708 1.00 72.31 76 LYS A C 1
ATOM 660 O O . LYS A 1 76 ? -18.428 3.155 -18.593 1.00 72.31 76 LYS A O 1
ATOM 665 N N . MET A 1 77 ? -20.336 2.924 -17.411 1.00 65.06 77 MET A N 1
ATOM 666 C CA . MET A 1 77 ? -21.013 2.089 -18.400 1.00 65.06 77 MET A CA 1
ATOM 667 C C . MET A 1 77 ? -21.425 3.055 -19.513 1.00 65.06 77 MET A C 1
ATOM 669 O O . MET A 1 77 ? -22.177 3.993 -19.251 1.00 65.06 77 MET A O 1
ATOM 673 N N . ILE A 1 78 ? -20.764 2.924 -20.664 1.00 58.00 78 ILE A N 1
ATOM 674 C CA . ILE A 1 78 ? -21.147 3.576 -21.920 1.00 58.00 78 ILE A CA 1
ATOM 675 C C . ILE A 1 78 ? -22.285 2.746 -22.498 1.00 58.00 78 ILE A C 1
ATOM 677 O O . ILE A 1 78 ? -22.148 1.502 -22.439 1.00 58.00 78 ILE A O 1
#

Radius of gyration: 15.79 Å; chains: 1; bounding box: 38×24×39 Å

Foldseek 3Di:
DVVVVVVVVLVVLVVPQDADDPVRLVVVLVVVLVVCVVVVAQEDEDECDDSSDHRCVSNVVVNPRHHYDYDDDDDPPD